Protein AF-A0A1J5QE28-F1 (afdb_monomer_lite)

Structure (mmCIF, N/CA/C/O backbone):
data_AF-A0A1J5QE28-F1
#
_entry.id   AF-A0A1J5QE28-F1
#
loop_
_atom_site.group_PDB
_atom_site.id
_atom_site.type_symbol
_atom_site.label_atom_id
_atom_site.label_alt_id
_atom_site.label_comp_id
_atom_site.label_asym_id
_atom_site.label_entity_id
_atom_site.label_seq_id
_atom_site.pdbx_PDB_ins_code
_atom_site.Cartn_x
_atom_site.Cartn_y
_atom_site.Cartn_z
_atom_site.occupancy
_atom_site.B_iso_or_equiv
_atom_site.auth_seq_id
_atom_site.auth_comp_id
_atom_site.auth_asym_id
_atom_site.auth_atom_id
_atom_site.pdbx_PDB_model_num
ATOM 1 N N . MET A 1 1 ? -12.361 -12.395 11.274 1.00 76.38 1 MET A N 1
ATOM 2 C CA . MET A 1 1 ? -11.546 -11.558 10.358 1.00 76.38 1 MET A CA 1
ATOM 3 C C . MET A 1 1 ? -11.907 -10.138 10.711 1.00 76.38 1 MET A C 1
ATOM 5 O O . MET A 1 1 ? -13.099 -9.883 10.802 1.00 76.38 1 MET A O 1
ATOM 9 N N . ASP A 1 2 ? -10.922 -9.283 10.979 1.00 89.25 2 ASP A N 1
ATOM 10 C CA . ASP A 1 2 ? -11.117 -7.944 11.567 1.00 89.25 2 ASP A CA 1
ATOM 11 C C . ASP A 1 2 ? -11.783 -7.942 12.966 1.00 89.25 2 ASP A C 1
ATOM 13 O O . ASP A 1 2 ? -12.291 -6.922 13.428 1.00 89.25 2 ASP A O 1
ATOM 17 N N . ASP A 1 3 ? -11.771 -9.083 13.671 1.00 90.56 3 ASP A N 1
ATOM 18 C CA . ASP A 1 3 ? -12.396 -9.231 14.999 1.00 90.56 3 ASP A CA 1
ATOM 19 C C . ASP A 1 3 ? -11.638 -8.426 16.080 1.00 90.56 3 ASP A C 1
ATOM 21 O O . ASP A 1 3 ? -12.130 -8.214 17.187 1.00 90.56 3 ASP A O 1
ATOM 25 N N . ASP A 1 4 ? -10.425 -7.956 15.768 1.00 90.94 4 ASP A N 1
ATOM 26 C CA . ASP A 1 4 ? -9.663 -7.024 16.598 1.00 90.94 4 ASP A CA 1
ATOM 27 C C . ASP A 1 4 ? -10.322 -5.639 16.690 1.00 90.94 4 ASP A C 1
ATOM 29 O O . ASP A 1 4 ? -10.039 -4.900 17.636 1.00 90.94 4 ASP A O 1
ATOM 33 N N . LEU A 1 5 ? -11.227 -5.303 15.761 1.00 93.94 5 LEU A N 1
ATOM 34 C CA . LEU A 1 5 ? -11.987 -4.052 15.763 1.00 93.94 5 LEU A CA 1
ATOM 35 C C . LEU A 1 5 ? -13.166 -4.066 16.750 1.00 93.94 5 LEU A C 1
ATOM 37 O O . LEU A 1 5 ? -13.524 -3.012 17.274 1.00 93.94 5 LEU A O 1
ATOM 41 N N . ASP A 1 6 ? -13.757 -5.230 17.032 1.00 94.44 6 ASP A N 1
ATOM 42 C CA . ASP A 1 6 ? -14.942 -5.378 17.893 1.00 94.44 6 ASP A CA 1
ATOM 43 C C . ASP A 1 6 ? -14.787 -4.803 19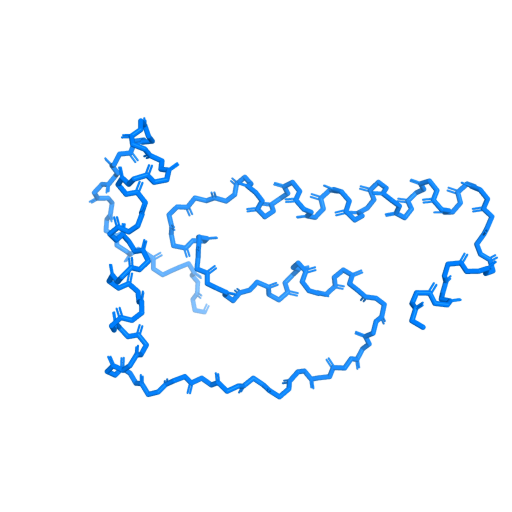.316 1.00 94.44 6 ASP A C 1
ATOM 45 O O . ASP A 1 6 ? -15.714 -4.144 19.798 1.00 94.44 6 ASP A O 1
ATOM 49 N N . PRO A 1 7 ? -13.655 -5.003 20.024 1.00 95.94 7 PRO A N 1
ATOM 50 C CA . PRO A 1 7 ? -13.469 -4.429 21.354 1.00 95.94 7 PRO A CA 1
ATOM 51 C C . PRO A 1 7 ? -13.073 -2.943 21.335 1.00 95.94 7 PRO A C 1
ATOM 53 O O . PRO A 1 7 ? -13.003 -2.333 22.404 1.00 95.94 7 PRO A O 1
ATOM 56 N N . MET A 1 8 ? -12.787 -2.348 20.170 1.00 97.31 8 MET A N 1
ATOM 57 C CA . MET A 1 8 ? -12.302 -0.971 20.085 1.00 97.31 8 MET A CA 1
ATOM 58 C C . MET A 1 8 ? -13.417 0.042 20.362 1.00 97.31 8 MET A C 1
ATOM 60 O O . MET A 1 8 ? -14.510 0.011 19.795 1.00 97.31 8 MET A O 1
ATOM 64 N N . SER A 1 9 ? -13.112 1.044 21.180 1.00 98.19 9 SER A N 1
ATOM 65 C CA . SER A 1 9 ? -13.948 2.231 21.303 1.00 98.19 9 SER A CA 1
ATOM 66 C C . SER A 1 9 ? -14.012 3.001 19.980 1.00 98.19 9 SER A C 1
ATOM 68 O O . SER A 1 9 ? -13.140 2.918 19.114 1.00 98.19 9 SER A O 1
ATOM 70 N N . ARG A 1 10 ? -15.005 3.886 19.851 1.00 98.12 10 ARG A N 1
ATOM 71 C CA . ARG A 1 10 ? -15.098 4.809 18.707 1.00 98.12 10 ARG A CA 1
ATOM 72 C C . ARG A 1 10 ? -13.818 5.631 18.492 1.00 98.12 10 ARG A C 1
ATOM 74 O O . ARG A 1 10 ? -13.488 5.960 17.354 1.00 98.12 10 ARG A O 1
ATOM 81 N N . GLY A 1 11 ? -13.136 6.009 19.576 1.00 98.50 11 GLY A N 1
ATOM 82 C CA . GLY A 1 11 ? -11.879 6.755 19.508 1.00 98.50 11 GLY A CA 1
ATOM 83 C C . GLY A 1 11 ? -10.749 5.917 18.914 1.00 98.50 11 GLY A C 1
ATOM 84 O O . GLY A 1 11 ? -10.036 6.395 18.032 1.00 98.50 11 GLY A O 1
ATOM 85 N N . GLU A 1 12 ? -10.642 4.662 19.348 1.00 97.94 12 GLU A N 1
ATOM 86 C CA . GLU A 1 12 ? -9.660 3.693 18.852 1.00 97.94 12 GLU A CA 1
ATOM 87 C C . GLU A 1 12 ? -9.921 3.333 17.389 1.00 97.94 12 GLU A C 1
ATOM 89 O O . GLU A 1 12 ? -9.008 3.448 16.579 1.00 97.94 12 GLU A O 1
ATOM 94 N N . LEU A 1 13 ? -11.174 3.072 17.004 1.00 98.06 13 LEU A N 1
ATOM 95 C CA . LEU A 1 13 ? -11.551 2.843 15.602 1.00 98.06 13 LEU A CA 1
ATOM 96 C C . LEU A 1 13 ? -11.171 4.024 14.701 1.00 98.06 13 LEU A C 1
ATOM 98 O O . LEU A 1 13 ? -10.659 3.847 13.595 1.00 98.06 13 LEU A O 1
ATOM 102 N N . LEU A 1 14 ? -11.396 5.259 15.160 1.00 98.38 14 LEU A N 1
ATOM 103 C CA . LEU A 1 14 ? -11.020 6.445 14.391 1.00 98.38 14 LEU A CA 1
ATOM 104 C C . LEU A 1 14 ? -9.498 6.565 14.236 1.00 98.38 14 LEU A C 1
ATOM 106 O O . LEU A 1 14 ? -9.021 6.957 13.166 1.00 98.38 14 LEU A O 1
ATOM 110 N N . ALA A 1 15 ? -8.746 6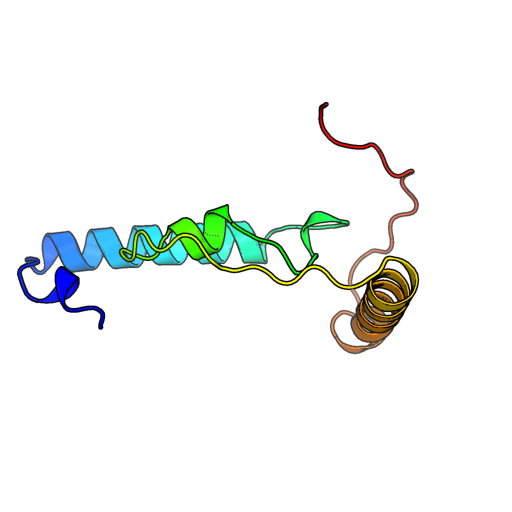.281 15.299 1.00 97.81 15 ALA A N 1
ATOM 111 C CA . ALA A 1 15 ? -7.289 6.280 15.263 1.00 97.81 15 ALA A CA 1
ATOM 112 C C . ALA A 1 15 ? -6.765 5.191 14.316 1.00 97.81 15 ALA A C 1
ATOM 114 O O . ALA A 1 15 ? -5.906 5.470 13.477 1.00 97.81 15 ALA A O 1
ATOM 115 N N . GLU A 1 16 ? -7.355 4.003 14.375 1.00 96.56 16 GLU A N 1
ATOM 116 C CA . GLU A 1 16 ? -6.969 2.854 13.569 1.00 96.56 16 GLU A CA 1
ATOM 117 C C . GLU A 1 16 ? -7.236 3.089 12.078 1.00 96.56 16 GLU A C 1
ATOM 119 O O . GLU A 1 16 ? -6.330 2.992 11.250 1.00 96.56 16 GLU A O 1
ATOM 124 N N . VAL A 1 17 ? -8.422 3.585 11.717 1.00 96.75 17 VAL A N 1
ATOM 125 C CA . VAL A 1 17 ? -8.732 3.967 10.327 1.00 96.75 17 VAL A CA 1
ATOM 126 C C . VAL A 1 17 ? -7.769 5.036 9.801 1.00 96.75 17 VAL A C 1
ATOM 128 O O . VAL A 1 17 ? -7.376 5.007 8.630 1.00 96.75 17 VAL A O 1
ATOM 131 N N . LYS A 1 18 ? -7.370 6.005 10.636 1.00 97.94 18 LYS A N 1
ATOM 132 C CA . LYS A 1 18 ? -6.377 7.015 10.240 1.00 97.94 18 LYS A CA 1
ATOM 133 C C . LYS A 1 18 ? -5.011 6.382 9.983 1.00 97.94 18 LYS A C 1
ATOM 135 O O . LYS A 1 18 ? -4.391 6.737 8.979 1.00 97.94 18 LYS A O 1
ATOM 140 N N . ARG A 1 19 ? -4.574 5.453 10.839 1.00 96.44 19 ARG A N 1
ATOM 141 C CA . ARG A 1 19 ? -3.318 4.703 10.697 1.00 96.44 19 ARG A CA 1
ATOM 142 C C . ARG A 1 19 ? -3.298 3.895 9.399 1.00 96.44 19 ARG A C 1
ATOM 144 O O . ARG A 1 19 ? -2.378 4.059 8.600 1.00 96.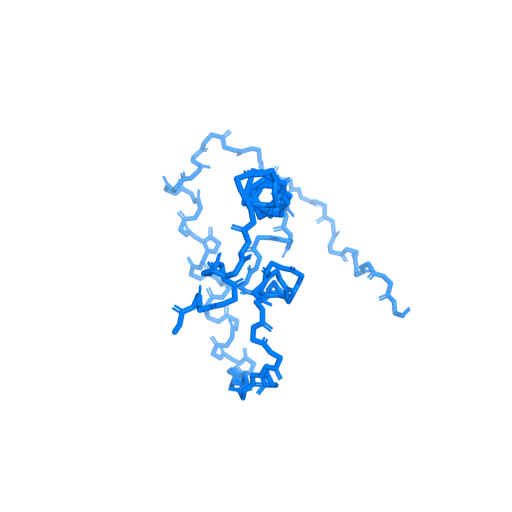44 19 ARG A O 1
ATOM 151 N N . LEU A 1 20 ? -4.347 3.117 9.132 1.00 96.31 20 LEU A N 1
ATOM 152 C CA . LEU A 1 20 ? -4.486 2.326 7.903 1.00 96.31 20 LEU A CA 1
ATOM 153 C C . LEU A 1 20 ? -4.463 3.215 6.651 1.00 96.31 20 LEU A C 1
ATOM 155 O O . LEU A 1 20 ? -3.702 2.976 5.713 1.00 96.31 20 LEU A O 1
ATOM 159 N N . ARG A 1 21 ? -5.228 4.315 6.650 1.00 97.50 21 ARG A N 1
ATOM 160 C CA . ARG A 1 21 ? -5.235 5.274 5.530 1.00 97.50 21 ARG A CA 1
ATOM 161 C C . ARG A 1 21 ? -3.894 5.974 5.334 1.00 97.50 21 ARG A C 1
ATOM 163 O O . ARG A 1 21 ? -3.586 6.355 4.209 1.00 97.50 21 ARG A O 1
ATOM 170 N N . ALA A 1 22 ? -3.123 6.199 6.394 1.00 97.25 22 ALA A N 1
ATOM 171 C CA . ALA A 1 22 ? -1.782 6.761 6.272 1.00 97.25 22 ALA A CA 1
ATOM 172 C C . ALA A 1 22 ? -0.855 5.800 5.519 1.00 97.25 22 ALA A C 1
ATOM 174 O O . ALA A 1 22 ? -0.189 6.227 4.581 1.00 97.25 22 ALA A O 1
ATOM 175 N N . GLY A 1 23 ? -0.888 4.507 5.847 1.00 95.12 23 GLY A N 1
ATOM 176 C CA . GLY A 1 23 ? -0.104 3.502 5.132 1.00 95.12 23 GLY A CA 1
ATOM 177 C C . GLY A 1 23 ? -0.530 3.311 3.671 1.00 95.12 23 GLY A C 1
ATOM 178 O O . GLY A 1 23 ? 0.324 3.246 2.792 1.00 95.12 23 GLY A O 1
ATOM 179 N N . ILE A 1 24 ? -1.837 3.340 3.379 1.00 95.31 24 ILE A N 1
ATOM 180 C CA . ILE A 1 24 ? -2.341 3.318 1.992 1.00 95.31 24 ILE A CA 1
ATOM 181 C C . ILE A 1 24 ? -1.826 4.524 1.197 1.00 95.31 24 ILE A C 1
ATOM 183 O O . ILE A 1 24 ? -1.399 4.368 0.057 1.00 95.31 24 ILE A O 1
ATOM 187 N N . ARG A 1 25 ? -1.850 5.731 1.780 1.00 96.38 25 ARG A N 1
ATOM 188 C CA . ARG A 1 25 ? -1.319 6.934 1.116 1.00 96.38 25 ARG A CA 1
ATOM 189 C C . ARG A 1 25 ? 0.183 6.834 0.890 1.00 96.38 25 ARG A C 1
ATOM 191 O O . ARG A 1 25 ? 0.626 7.132 -0.207 1.00 96.38 25 ARG A O 1
ATOM 198 N N . ALA A 1 26 ? 0.933 6.360 1.885 1.00 94.31 26 ALA A N 1
ATOM 199 C CA . ALA A 1 26 ? 2.371 6.158 1.755 1.00 94.31 26 ALA A CA 1
ATOM 200 C C . ALA A 1 26 ? 2.713 5.214 0.593 1.00 94.31 26 ALA A C 1
ATOM 202 O O . ALA A 1 26 ? 3.629 5.510 -0.162 1.00 94.31 26 ALA A O 1
ATOM 203 N N . HIS A 1 27 ? 1.952 4.128 0.411 1.00 92.62 27 HIS A N 1
ATOM 204 C CA . HIS A 1 27 ? 2.130 3.234 -0.734 1.00 92.62 27 HIS A CA 1
ATOM 205 C C . HIS A 1 27 ? 1.671 3.860 -2.062 1.00 92.62 27 HIS A C 1
ATOM 207 O O . HIS A 1 27 ? 2.371 3.755 -3.056 1.00 92.62 27 HIS A O 1
ATOM 213 N N . ARG A 1 28 ? 0.520 4.544 -2.096 1.00 91.88 28 ARG A N 1
ATOM 214 C CA . ARG A 1 28 ? 0.022 5.229 -3.305 1.00 91.88 28 ARG A CA 1
ATOM 215 C C . ARG A 1 28 ? 1.012 6.274 -3.826 1.00 91.88 28 ARG A C 1
ATOM 217 O O . ARG A 1 28 ? 1.098 6.481 -5.031 1.00 91.88 28 ARG A O 1
ATOM 224 N N . ASP A 1 29 ? 1.702 6.950 -2.914 1.00 92.94 29 ASP A N 1
ATOM 225 C CA . ASP A 1 29 ? 2.604 8.056 -3.227 1.00 92.94 29 ASP A CA 1
ATOM 226 C C . ASP A 1 29 ? 4.039 7.573 -3.552 1.00 92.94 29 ASP A C 1
ATOM 228 O O . ASP A 1 29 ? 4.940 8.400 -3.701 1.00 92.94 29 ASP A O 1
ATOM 232 N N . THR A 1 30 ? 4.278 6.255 -3.678 1.00 91.19 30 THR A N 1
ATOM 233 C CA . THR A 1 30 ? 5.569 5.717 -4.138 1.00 91.19 30 THR A CA 1
ATOM 234 C C . THR A 1 30 ? 5.798 5.955 -5.632 1.00 91.19 30 THR A C 1
ATOM 236 O O . THR A 1 30 ? 4.877 6.212 -6.407 1.00 91.19 30 THR A O 1
ATOM 239 N N . THR A 1 31 ? 7.062 5.894 -6.059 1.00 89.81 31 THR A N 1
ATOM 240 C CA . THR A 1 31 ? 7.467 6.133 -7.453 1.00 89.81 31 THR A CA 1
ATOM 241 C C . THR A 1 31 ? 8.602 5.195 -7.868 1.00 89.81 31 THR A C 1
ATOM 243 O O . THR A 1 31 ? 9.244 4.561 -7.030 1.00 89.81 31 THR A O 1
ATOM 246 N N . GLY A 1 32 ? 8.862 5.092 -9.174 1.00 87.44 32 GLY A N 1
ATOM 247 C CA . GLY A 1 32 ? 9.975 4.299 -9.698 1.00 87.44 32 GLY A CA 1
ATOM 248 C C . GLY A 1 32 ? 9.846 2.809 -9.372 1.00 87.44 32 GLY A C 1
ATOM 249 O O . GLY A 1 32 ? 8.799 2.203 -9.595 1.00 87.44 32 GLY A O 1
ATOM 250 N N . HIS A 1 33 ? 10.915 2.211 -8.846 1.00 84.62 33 HIS A N 1
ATOM 251 C CA . HIS A 1 33 ? 10.949 0.784 -8.503 1.00 84.62 33 HIS A CA 1
ATOM 252 C C . HIS A 1 33 ? 10.078 0.424 -7.293 1.00 84.62 33 HIS A C 1
ATOM 254 O O . HIS A 1 33 ? 9.686 -0.733 -7.152 1.00 84.62 33 HIS A O 1
ATOM 260 N N . GLU A 1 34 ? 9.680 1.414 -6.493 1.00 85.06 34 GLU A N 1
ATOM 261 C CA . GLU A 1 34 ? 8.732 1.249 -5.386 1.00 85.06 34 GLU A CA 1
ATOM 262 C C . GLU A 1 34 ? 7.273 1.092 -5.864 1.00 85.06 34 GLU A C 1
ATOM 264 O O . GLU A 1 34 ? 6.353 1.068 -5.052 1.00 85.06 34 GLU A O 1
ATOM 269 N N . LEU A 1 35 ? 7.043 0.986 -7.178 1.00 84.19 35 LEU A N 1
ATOM 270 C CA . LEU A 1 35 ? 5.775 0.553 -7.783 1.00 84.19 35 LEU A CA 1
ATOM 271 C C . LEU A 1 35 ? 5.689 -0.981 -7.962 1.00 84.19 35 LEU A C 1
ATOM 273 O O . LEU A 1 35 ? 4.780 -1.482 -8.621 1.00 84.19 35 LEU A O 1
ATOM 277 N N . CYS A 1 36 ? 6.666 -1.741 -7.454 1.00 84.94 36 CYS A N 1
ATOM 278 C CA . CYS A 1 36 ? 6.720 -3.201 -7.578 1.00 84.94 36 CYS A CA 1
ATOM 279 C C . CYS A 1 36 ? 5.584 -3.909 -6.800 1.00 84.94 36 CYS A C 1
ATOM 281 O O . CYS A 1 36 ? 4.746 -3.290 -6.166 1.00 84.94 36 CYS A O 1
ATOM 283 N N . TRP A 1 37 ? 5.504 -5.239 -6.849 1.00 82.75 37 TRP A N 1
ATOM 284 C CA . TRP A 1 37 ? 4.405 -5.986 -6.215 1.00 82.75 37 TRP A CA 1
ATOM 285 C C . TRP A 1 37 ? 4.620 -6.280 -4.721 1.00 82.75 37 TRP A C 1
ATOM 287 O O . TRP A 1 37 ? 3.669 -6.644 -4.031 1.00 82.75 37 TRP A O 1
ATOM 297 N N . HIS A 1 38 ? 5.851 -6.175 -4.208 1.00 86.81 38 HIS A N 1
ATOM 298 C CA . HIS A 1 38 ? 6.201 -6.635 -2.862 1.00 86.81 38 HIS A CA 1
ATOM 299 C C . HIS A 1 38 ? 6.280 -5.479 -1.850 1.00 86.81 38 HIS A C 1
ATOM 301 O O . HIS A 1 38 ? 7.306 -4.809 -1.747 1.00 86.81 38 HIS A O 1
ATOM 307 N N . HIS A 1 39 ? 5.211 -5.283 -1.064 1.00 87.25 39 HIS A N 1
ATOM 308 C CA . HIS A 1 39 ? 5.073 -4.181 -0.097 1.00 87.25 39 HIS A CA 1
ATOM 309 C C . HIS A 1 39 ? 4.795 -4.665 1.337 1.00 87.25 39 HIS A C 1
ATOM 311 O O . HIS A 1 39 ? 3.696 -4.466 1.865 1.00 87.25 39 HIS A O 1
ATOM 317 N N . PRO A 1 40 ? 5.794 -5.251 2.023 1.00 86.94 40 PRO A N 1
ATOM 318 C CA . PRO A 1 40 ? 5.613 -5.814 3.361 1.00 86.94 40 PRO A CA 1
ATOM 319 C C . PRO A 1 40 ? 5.171 -4.777 4.403 1.00 86.94 40 PRO A C 1
ATOM 321 O O . PRO A 1 40 ? 4.428 -5.117 5.317 1.00 86.94 40 PRO A O 1
ATOM 324 N N . ALA A 1 41 ? 5.562 -3.506 4.256 1.00 88.00 41 ALA A N 1
ATOM 325 C CA . ALA A 1 41 ? 5.120 -2.434 5.149 1.00 88.00 41 ALA A CA 1
ATOM 326 C C . ALA A 1 41 ? 3.611 -2.148 5.042 1.00 88.00 41 ALA A C 1
ATOM 328 O O . ALA A 1 41 ? 2.978 -1.846 6.051 1.00 88.00 41 ALA A O 1
ATOM 329 N N . LEU A 1 42 ? 3.028 -2.267 3.841 1.00 90.25 42 LEU A N 1
ATOM 330 C CA . LEU A 1 42 ? 1.588 -2.103 3.630 1.00 90.25 42 LEU A CA 1
ATOM 331 C C . LEU A 1 42 ? 0.818 -3.291 4.212 1.00 90.25 42 LEU A C 1
ATOM 333 O O . LEU A 1 42 ? -0.158 -3.099 4.929 1.00 90.25 42 LEU A O 1
ATOM 337 N N . TRP A 1 43 ? 1.274 -4.516 3.944 1.00 87.12 43 TRP A N 1
ATOM 338 C CA . TRP A 1 43 ? 0.636 -5.727 4.471 1.00 87.12 43 TRP A CA 1
ATOM 339 C C . TRP A 1 43 ? 0.775 -5.839 5.989 1.00 87.12 43 TRP A C 1
ATOM 341 O O . TRP A 1 43 ? -0.150 -6.279 6.660 1.00 87.12 43 TRP A O 1
ATOM 351 N N . GLY A 1 44 ? 1.891 -5.366 6.550 1.00 88.81 44 GLY A N 1
ATOM 352 C CA . GLY A 1 44 ? 2.134 -5.326 7.993 1.00 88.81 44 GLY A CA 1
ATOM 353 C C . GLY A 1 44 ? 1.215 -4.377 8.768 1.00 88.81 44 GLY A C 1
ATOM 354 O O . GLY A 1 44 ? 1.247 -4.378 10.001 1.00 88.81 44 GLY A O 1
ATOM 355 N N . LEU A 1 45 ? 0.395 -3.579 8.076 1.00 91.50 45 LEU A N 1
ATOM 356 C CA . LEU A 1 45 ? -0.682 -2.820 8.706 1.00 91.50 45 LEU A CA 1
ATOM 357 C C . LEU A 1 45 ? -1.806 -3.723 9.212 1.00 91.50 45 LEU A C 1
ATOM 359 O O . LEU A 1 45 ? -2.519 -3.294 10.115 1.00 91.50 45 LEU A O 1
ATOM 363 N N . LEU A 1 46 ? -1.950 -4.925 8.653 1.00 89.69 46 LEU A N 1
ATOM 364 C CA . LEU A 1 46 ? -2.951 -5.891 9.071 1.00 89.69 46 LEU A CA 1
ATOM 365 C C . LEU A 1 46 ? -2.626 -6.470 10.467 1.00 89.69 46 LEU A C 1
ATOM 367 O O . LEU A 1 46 ? -1.446 -6.605 10.838 1.00 89.69 46 LEU A O 1
ATOM 371 N N . PRO A 1 47 ? -3.656 -6.785 11.271 1.00 86.75 47 PRO A N 1
ATOM 372 C CA . PRO A 1 47 ? -3.478 -7.333 12.613 1.00 86.75 47 PRO A CA 1
ATOM 373 C C . PRO A 1 47 ? -2.902 -8.754 12.582 1.00 86.75 47 PRO A C 1
ATOM 375 O O . PRO A 1 47 ? -2.167 -9.139 13.497 1.00 86.75 47 PRO A O 1
ATOM 378 N N . GLU A 1 48 ? -3.159 -9.521 11.519 1.00 83.44 48 GLU A N 1
ATOM 379 C CA . GLU A 1 48 ? -2.679 -10.887 11.374 1.00 83.44 48 GLU A CA 1
ATOM 380 C C . GLU A 1 48 ? -1.147 -10.945 11.330 1.00 83.44 48 GLU A C 1
ATOM 382 O O . GLU A 1 48 ? -0.486 -10.450 10.417 1.00 83.44 48 GLU A O 1
ATOM 387 N N . LYS A 1 49 ? -0.553 -11.631 12.309 1.00 72.88 49 LYS A N 1
ATOM 388 C CA . LYS A 1 49 ? 0.887 -11.931 12.339 1.00 72.88 49 LYS A CA 1
ATOM 389 C C . LYS A 1 49 ? 1.176 -13.270 11.670 1.00 72.88 49 LYS A C 1
ATOM 391 O O . LYS A 1 49 ? 1.794 -14.154 12.258 1.00 72.88 49 LYS A O 1
ATOM 396 N N . VAL A 1 50 ? 0.691 -13.430 10.442 1.00 72.12 50 VAL A N 1
ATOM 397 C CA . VAL A 1 50 ? 0.964 -14.621 9.634 1.00 72.12 50 VAL A CA 1
ATOM 398 C C . VAL A 1 50 ? 2.242 -14.384 8.845 1.00 72.12 50 VAL A C 1
ATOM 400 O O . VAL A 1 50 ? 2.355 -13.389 8.138 1.00 72.12 50 VAL A O 1
ATOM 403 N N . ALA A 1 51 ? 3.202 -15.305 8.950 1.00 71.25 51 ALA A N 1
ATOM 404 C CA . ALA A 1 51 ? 4.332 -15.341 8.031 1.00 71.25 51 ALA A CA 1
ATOM 405 C C . ALA A 1 51 ? 3.799 -15.763 6.650 1.00 71.25 51 ALA A C 1
ATOM 407 O O . ALA A 1 51 ? 3.373 -16.914 6.499 1.00 71.25 51 ALA A O 1
ATOM 408 N N . PRO A 1 52 ? 3.754 -14.864 5.650 1.00 73.31 52 PRO A N 1
ATOM 409 C CA . PRO A 1 52 ? 3.216 -15.230 4.354 1.00 73.31 52 PRO A CA 1
ATOM 410 C C . PRO A 1 52 ? 4.127 -16.282 3.719 1.00 73.31 52 PRO A C 1
ATOM 412 O O . PRO A 1 52 ? 5.345 -16.116 3.652 1.00 73.31 52 PRO A O 1
ATOM 415 N N . THR A 1 53 ? 3.537 -17.369 3.223 1.00 83.00 53 THR A N 1
ATOM 416 C CA . THR A 1 53 ? 4.264 -18.291 2.343 1.00 83.00 53 THR A CA 1
ATOM 417 C C . THR A 1 53 ? 4.330 -17.644 0.963 1.00 83.00 53 THR A C 1
ATOM 419 O O . THR A 1 53 ? 3.450 -17.843 0.128 1.00 83.00 53 THR A O 1
ATOM 422 N N . ILE A 1 54 ? 5.331 -16.789 0.752 1.00 83.88 54 ILE A N 1
ATOM 423 C CA . ILE A 1 54 ? 5.517 -16.078 -0.515 1.00 83.88 54 ILE A CA 1
ATOM 424 C C . ILE A 1 54 ? 6.180 -17.025 -1.514 1.00 83.88 54 ILE A C 1
ATOM 426 O O . ILE A 1 54 ? 7.295 -17.498 -1.295 1.00 83.88 54 ILE A O 1
ATOM 430 N N . ALA A 1 55 ? 5.509 -17.270 -2.637 1.00 89.94 55 ALA A N 1
ATOM 431 C CA . ALA A 1 55 ? 6.123 -17.896 -3.798 1.00 89.94 55 ALA A CA 1
ATOM 432 C C . ALA A 1 55 ? 6.779 -16.810 -4.659 1.00 89.94 55 ALA A C 1
ATOM 434 O O . ALA A 1 55 ? 6.096 -15.937 -5.194 1.00 89.94 55 ALA A O 1
ATOM 435 N N . VAL A 1 56 ? 8.102 -16.867 -4.798 1.00 91.38 56 VAL A N 1
ATOM 436 C CA . VAL A 1 56 ? 8.848 -15.983 -5.700 1.00 91.38 56 VAL A CA 1
ATOM 437 C C . VAL A 1 56 ? 9.006 -16.699 -7.046 1.00 91.38 56 VAL A C 1
ATOM 439 O O . VAL A 1 56 ? 9.545 -17.808 -7.067 1.00 91.38 56 VAL A O 1
ATOM 442 N N . PRO A 1 57 ? 8.530 -16.124 -8.169 1.00 92.75 57 PRO A N 1
ATOM 443 C CA . PRO A 1 57 ? 8.722 -16.717 -9.489 1.00 92.75 57 PRO A CA 1
ATOM 444 C C . PRO A 1 57 ? 10.204 -16.924 -9.816 1.00 92.75 57 PRO A C 1
ATOM 446 O O . PRO A 1 57 ? 11.067 -16.190 -9.334 1.00 92.75 57 PRO A O 1
ATOM 449 N N . THR A 1 58 ? 10.504 -17.882 -10.696 1.00 96.75 58 THR A N 1
ATOM 450 C CA . THR A 1 58 ? 11.844 -17.983 -11.286 1.00 96.75 58 THR A CA 1
ATOM 451 C C . THR A 1 58 ? 12.199 -16.682 -12.000 1.00 96.75 58 THR A C 1
ATOM 453 O O . THR A 1 58 ? 11.321 -15.952 -12.461 1.00 96.75 58 THR A O 1
ATOM 456 N N . TRP A 1 59 ? 13.494 -16.392 -12.106 1.00 94.75 59 TRP A N 1
ATOM 457 C CA . TRP A 1 59 ? 13.984 -15.130 -12.660 1.00 94.75 59 TRP A CA 1
ATOM 458 C C . TRP A 1 59 ? 13.378 -14.784 -14.029 1.00 94.75 59 TRP A C 1
ATOM 460 O O . TRP A 1 59 ? 12.896 -13.673 -14.236 1.00 94.75 59 TRP A O 1
ATOM 470 N N . ASP A 1 60 ? 13.337 -15.746 -14.953 1.00 97.25 60 ASP A N 1
ATOM 471 C CA . ASP A 1 60 ? 12.768 -15.568 -16.292 1.00 97.25 60 ASP A CA 1
ATOM 472 C C . ASP A 1 60 ? 11.284 -15.168 -16.248 1.00 97.25 60 ASP A C 1
ATOM 474 O O . ASP A 1 60 ? 10.856 -14.276 -16.983 1.00 97.25 60 ASP A O 1
ATOM 478 N N . ARG A 1 61 ? 10.504 -15.782 -15.351 1.00 96.62 61 ARG A N 1
ATOM 479 C CA . ARG A 1 61 ? 9.076 -15.489 -15.176 1.00 96.62 61 ARG A CA 1
ATOM 480 C C . ARG A 1 61 ? 8.842 -14.176 -14.455 1.00 96.62 61 ARG A C 1
ATOM 482 O O . ARG A 1 61 ? 7.954 -13.423 -14.848 1.00 96.62 61 ARG A O 1
ATOM 489 N N . PHE A 1 62 ? 9.666 -13.874 -13.461 1.00 93.62 62 PHE A N 1
ATOM 490 C CA . PHE A 1 62 ? 9.641 -12.597 -12.764 1.00 93.62 62 PHE A CA 1
ATOM 491 C C . PHE A 1 62 ? 9.876 -11.437 -13.739 1.00 93.62 62 PHE A C 1
ATOM 493 O O . PHE A 1 62 ? 9.065 -10.514 -13.813 1.00 93.62 62 PHE A O 1
ATOM 500 N N . MET A 1 63 ? 10.923 -11.524 -14.566 1.00 94.00 63 MET A N 1
ATOM 501 C CA . MET A 1 63 ? 11.267 -10.471 -15.522 1.00 94.00 63 MET A CA 1
ATOM 502 C C . MET A 1 63 ? 10.202 -10.279 -16.609 1.00 94.00 63 MET A C 1
ATOM 504 O O . MET A 1 63 ? 9.921 -9.140 -16.982 1.00 94.00 63 MET A O 1
ATOM 508 N N . GLN A 1 64 ? 9.552 -11.355 -17.076 1.00 95.62 64 GLN A N 1
ATOM 509 C CA . GLN A 1 64 ? 8.393 -11.250 -17.978 1.00 95.62 64 GLN A CA 1
ATOM 510 C C . GLN A 1 64 ? 7.264 -10.419 -17.348 1.00 95.62 64 GLN A C 1
ATOM 512 O O . GLN A 1 64 ? 6.704 -9.539 -18.005 1.00 95.62 64 GLN A O 1
ATOM 517 N N . GLY A 1 65 ? 6.970 -10.654 -16.065 1.00 93.19 65 GLY A N 1
ATOM 518 C CA . GLY A 1 65 ? 5.993 -9.877 -15.303 1.00 93.19 65 GLY A CA 1
ATOM 519 C C . GLY A 1 65 ? 6.381 -8.404 -15.163 1.00 93.19 65 GLY A C 1
ATOM 520 O O . GLY A 1 65 ? 5.549 -7.533 -15.407 1.00 93.19 65 GLY A O 1
ATOM 521 N N . CYS A 1 66 ? 7.645 -8.106 -14.845 1.00 91.38 66 CYS A N 1
ATOM 522 C CA . CYS A 1 66 ? 8.138 -6.727 -14.741 1.00 91.38 66 CYS A CA 1
ATOM 523 C C . CYS A 1 66 ? 7.996 -5.952 -16.056 1.00 91.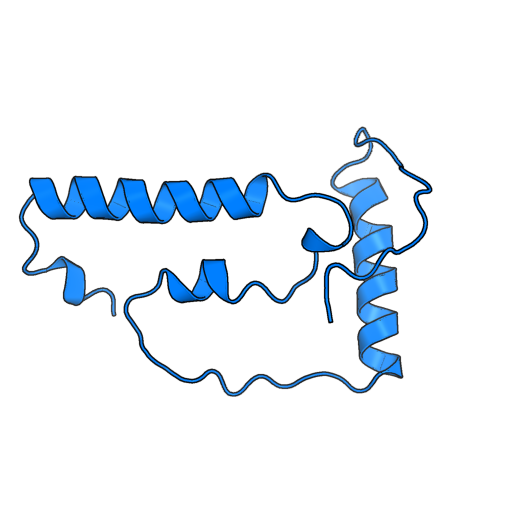38 66 CYS A C 1
ATOM 525 O O . CYS A 1 66 ? 7.549 -4.805 -16.048 1.00 91.38 66 CYS A O 1
ATOM 527 N N . VAL A 1 67 ? 8.332 -6.579 -17.188 1.00 93.56 67 VAL A N 1
ATOM 528 C CA . VAL A 1 67 ? 8.174 -5.966 -18.516 1.00 93.56 67 VAL A CA 1
ATOM 529 C C . VAL A 1 67 ? 6.699 -5.697 -18.821 1.00 93.56 67 VAL A C 1
ATOM 531 O O . VAL A 1 67 ? 6.357 -4.592 -19.245 1.00 93.56 67 VAL A O 1
ATOM 534 N N . ALA A 1 68 ? 5.816 -6.667 -18.561 1.00 94.38 68 ALA A N 1
ATOM 535 C CA . ALA A 1 68 ? 4.378 -6.502 -18.766 1.00 94.38 68 ALA A CA 1
ATOM 536 C C . ALA A 1 68 ? 3.789 -5.389 -17.882 1.00 94.38 68 ALA A C 1
ATOM 538 O O . ALA A 1 68 ? 3.023 -4.553 -18.365 1.00 94.38 68 ALA A O 1
ATOM 539 N N . TYR A 1 69 ? 4.185 -5.334 -16.607 1.00 93.19 69 TYR A N 1
ATOM 540 C CA . TYR A 1 69 ? 3.767 -4.278 -15.690 1.00 93.19 69 TYR A CA 1
ATOM 541 C C . TYR A 1 69 ? 4.227 -2.904 -16.180 1.00 93.19 69 TYR A C 1
ATOM 543 O O . TYR A 1 69 ? 3.401 -2.001 -16.312 1.00 93.19 69 TYR A O 1
ATOM 551 N N . ARG A 1 70 ? 5.508 -2.754 -16.548 1.00 93.31 70 ARG A N 1
ATOM 552 C CA . ARG A 1 70 ? 6.024 -1.496 -17.101 1.00 93.31 70 ARG A CA 1
ATOM 553 C C . ARG A 1 70 ? 5.237 -1.062 -18.336 1.00 93.31 70 ARG A C 1
ATOM 555 O O . ARG A 1 70 ? 4.860 0.103 -18.401 1.00 93.31 70 ARG A O 1
ATOM 562 N N . ALA A 1 71 ? 4.969 -1.961 -19.282 1.00 94.81 71 ALA A N 1
ATOM 563 C CA . ALA A 1 71 ? 4.185 -1.639 -20.477 1.00 94.81 71 ALA A CA 1
ATOM 564 C C . ALA A 1 71 ? 2.755 -1.180 -20.129 1.00 94.81 71 ALA A C 1
ATOM 566 O O . ALA A 1 71 ? 2.223 -0.262 -20.747 1.00 94.81 71 ALA A O 1
ATOM 567 N N . SER A 1 72 ? 2.141 -1.760 -19.092 1.00 95.00 72 SER A N 1
ATOM 568 C CA . SER A 1 72 ? 0.795 -1.366 -18.657 1.00 95.00 72 SER A CA 1
ATOM 569 C C . SER A 1 72 ? 0.709 0.089 -18.170 1.00 95.00 72 SER A C 1
ATOM 571 O O . SER A 1 72 ? -0.343 0.718 -18.308 1.00 95.00 72 SER A O 1
ATOM 573 N N . LEU A 1 73 ? 1.811 0.653 -17.659 1.00 94.12 73 LEU A N 1
ATOM 574 C CA . LEU A 1 73 ? 1.864 2.037 -17.174 1.00 94.12 73 LEU A CA 1
ATOM 575 C C . LEU A 1 73 ? 1.753 3.072 -18.297 1.00 94.12 73 LEU A C 1
ATOM 577 O O . LEU A 1 73 ? 1.314 4.191 -18.034 1.00 94.12 73 LEU A O 1
ATOM 581 N N . ASP A 1 74 ? 2.072 2.705 -19.541 1.00 95.38 74 ASP A N 1
ATOM 582 C CA . ASP A 1 74 ? 1.862 3.599 -20.685 1.00 95.38 74 ASP A CA 1
ATOM 583 C C . ASP A 1 74 ? 0.363 3.860 -20.921 1.00 95.38 74 ASP A C 1
ATOM 585 O O . ASP A 1 74 ? -0.007 4.924 -21.409 1.00 95.38 74 ASP A O 1
ATOM 589 N N . VAL A 1 75 ? -0.503 2.920 -20.518 1.00 96.75 75 VAL A N 1
ATOM 590 C CA . VAL A 1 75 ? -1.968 3.045 -20.597 1.00 96.75 75 VAL A CA 1
ATOM 591 C C . VAL A 1 75 ? -2.565 3.574 -19.293 1.00 96.75 75 VAL A C 1
ATOM 593 O O . VAL A 1 75 ? -3.463 4.410 -19.326 1.00 96.75 75 VAL A O 1
ATOM 596 N N . GLN A 1 76 ? -2.098 3.085 -18.141 1.00 94.81 76 GLN A N 1
ATOM 597 C CA . GLN A 1 76 ? -2.674 3.434 -16.835 1.00 94.81 76 GLN A CA 1
ATOM 598 C C . GLN A 1 76 ? -2.253 4.823 -16.341 1.00 94.81 76 GLN A C 1
ATOM 600 O O . GLN A 1 76 ? -3.006 5.473 -15.621 1.00 94.81 76 GLN A O 1
ATOM 605 N N . ALA A 1 77 ? -1.055 5.275 -16.715 1.00 94.12 77 ALA A N 1
ATOM 606 C CA . ALA A 1 77 ? -0.491 6.554 -16.303 1.00 94.12 77 ALA A CA 1
ATOM 607 C C . ALA A 1 77 ? 0.210 7.241 -17.492 1.00 94.12 77 ALA A C 1
ATOM 609 O O . ALA A 1 77 ? 1.428 7.464 -17.440 1.00 94.12 77 ALA A O 1
ATOM 610 N N . PRO A 1 78 ? -0.524 7.562 -18.579 1.00 96.62 78 PRO A N 1
ATOM 611 C CA . PRO A 1 78 ? 0.052 8.079 -19.824 1.00 96.62 78 PRO A CA 1
ATOM 612 C C . PRO A 1 78 ? 0.787 9.410 -19.625 1.00 96.62 78 PRO A C 1
ATOM 614 O O . PRO A 1 78 ? 1.824 9.630 -20.247 1.00 96.62 78 PRO A O 1
ATOM 617 N N . ASP A 1 79 ? 0.304 10.236 -18.695 1.00 96.38 79 ASP A N 1
ATOM 618 C CA . ASP A 1 79 ? 0.833 11.577 -18.427 1.00 96.38 79 ASP A CA 1
ATOM 619 C C . ASP A 1 79 ? 1.912 11.609 -17.332 1.00 96.38 79 ASP A C 1
ATOM 621 O O . ASP A 1 79 ? 2.481 12.665 -17.051 1.00 96.38 79 ASP A O 1
ATOM 625 N N . ALA A 1 80 ? 2.202 10.477 -16.678 1.00 94.25 80 ALA A N 1
ATOM 626 C CA . ALA A 1 80 ? 3.226 10.454 -15.637 1.00 94.25 80 ALA A CA 1
ATOM 627 C C . ALA A 1 80 ? 4.628 10.699 -16.244 1.00 94.25 80 ALA A C 1
ATOM 629 O O . ALA A 1 80 ? 4.923 10.184 -17.322 1.00 94.25 80 ALA A O 1
ATOM 630 N N . PRO A 1 81 ? 5.532 11.438 -15.578 1.00 93.69 81 PRO A N 1
ATOM 631 C CA . PRO A 1 81 ? 6.888 11.656 -16.080 1.00 93.69 81 PRO A CA 1
ATOM 632 C C . PRO A 1 81 ? 7.658 10.347 -16.275 1.00 93.69 81 PRO A C 1
ATOM 634 O O . PRO A 1 81 ? 7.490 9.389 -15.520 1.00 93.69 81 PRO A O 1
ATOM 637 N N . ARG A 1 82 ? 8.512 10.300 -17.302 1.00 92.81 82 ARG A N 1
ATOM 638 C CA . ARG A 1 82 ? 9.400 9.163 -17.583 1.00 92.81 82 ARG A CA 1
ATOM 639 C C . ARG A 1 82 ? 10.795 9.606 -17.183 1.00 92.81 82 ARG A C 1
ATOM 641 O O . ARG A 1 82 ? 11.337 10.523 -17.795 1.00 92.81 82 ARG A O 1
ATOM 648 N N . THR A 1 83 ? 11.335 9.001 -16.136 1.00 89.75 83 THR A N 1
ATOM 649 C CA . THR A 1 83 ? 12.698 9.268 -15.676 1.00 89.75 83 THR A CA 1
ATOM 650 C C . THR A 1 83 ? 13.642 8.215 -16.249 1.00 89.75 83 THR A C 1
ATOM 652 O O . THR A 1 83 ? 13.236 7.086 -16.528 1.00 89.75 83 THR A O 1
ATOM 655 N N . GLY A 1 84 ? 14.886 8.615 -16.506 1.00 85.12 84 GLY A N 1
ATOM 656 C CA . GLY A 1 84 ? 15.945 7.749 -17.034 1.00 85.12 84 GLY A CA 1
ATOM 657 C C . GLY A 1 84 ? 17.067 7.539 -16.025 1.00 85.12 84 GLY A C 1
ATOM 658 O O . GLY A 1 84 ? 18.198 7.312 -16.435 1.00 85.12 84 GLY A O 1
ATOM 659 N N . ASP A 1 85 ? 16.769 7.706 -14.736 1.00 83.56 85 ASP A N 1
ATOM 660 C CA . ASP A 1 85 ? 17.753 7.550 -13.672 1.00 83.56 85 ASP A CA 1
ATOM 661 C C . ASP A 1 85 ? 18.259 6.105 -13.650 1.00 83.56 85 ASP A C 1
ATOM 663 O O . ASP A 1 85 ? 17.476 5.157 -13.777 1.00 83.56 85 ASP A O 1
ATOM 667 N N . ASP A 1 86 ? 19.569 5.938 -13.482 1.00 80.12 86 ASP A N 1
ATOM 668 C CA . ASP A 1 86 ? 20.149 4.614 -13.302 1.00 80.12 86 ASP A CA 1
ATOM 669 C C . ASP A 1 86 ? 19.581 3.963 -12.037 1.00 80.12 86 ASP A C 1
ATOM 671 O O . ASP A 1 86 ? 19.352 4.620 -11.015 1.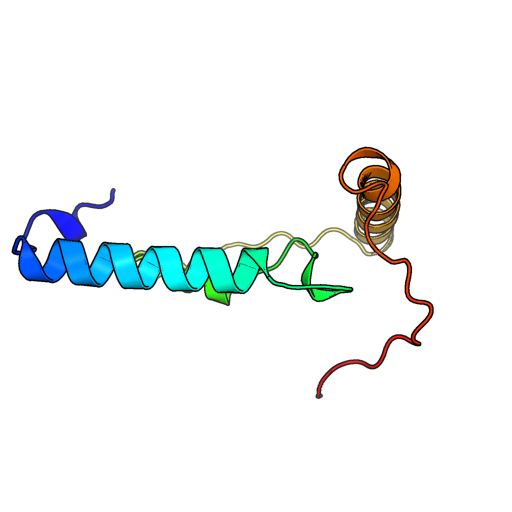00 80.12 86 ASP A O 1
ATOM 675 N N . TYR A 1 87 ? 19.386 2.643 -12.089 1.00 77.75 87 TYR A N 1
ATOM 676 C CA . TYR A 1 87 ? 18.988 1.893 -10.907 1.00 77.75 87 TYR A CA 1
ATOM 677 C C . TYR A 1 87 ? 20.087 1.987 -9.843 1.00 77.75 87 TYR A C 1
ATOM 679 O O . TYR A 1 87 ? 21.130 1.338 -9.943 1.00 77.75 87 TYR A O 1
ATOM 687 N N . ALA A 1 88 ? 19.832 2.780 -8.806 1.00 74.81 88 ALA A N 1
ATOM 688 C CA . ALA A 1 88 ? 20.637 2.818 -7.600 1.00 74.81 88 ALA A CA 1
ATOM 689 C C . ALA A 1 88 ? 19.963 1.922 -6.548 1.00 74.81 88 ALA A C 1
ATOM 691 O O . ALA A 1 88 ? 18.937 2.323 -5.993 1.00 74.81 88 ALA A O 1
ATOM 692 N N . PRO A 1 89 ? 20.484 0.714 -6.261 1.00 64.44 89 PRO A N 1
ATOM 693 C CA . PRO A 1 89 ? 19.946 -0.095 -5.178 1.00 64.44 89 PRO A CA 1
ATOM 694 C C . PRO A 1 89 ? 20.074 0.688 -3.868 1.00 64.44 89 PRO A C 1
ATOM 696 O O . PR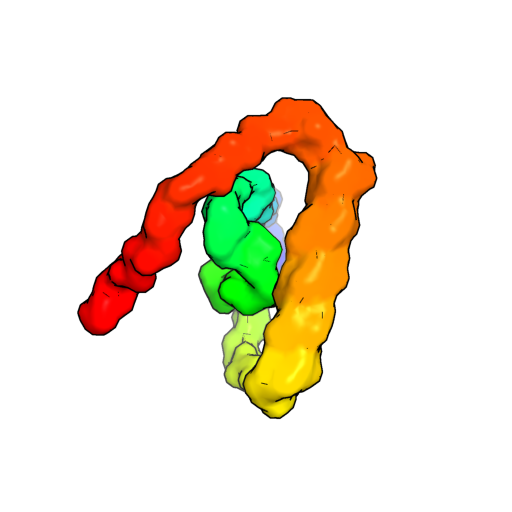O A 1 89 ? 21.172 1.054 -3.444 1.00 64.44 89 PRO A O 1
ATOM 699 N N . SER A 1 90 ? 18.944 0.983 -3.235 1.00 55.94 90 SER A N 1
ATOM 700 C CA . SER A 1 90 ? 18.907 1.656 -1.944 1.00 55.94 90 SER A CA 1
ATOM 701 C C . SER A 1 90 ? 19.345 0.685 -0.845 1.00 55.94 90 SER A C 1
ATOM 703 O O . SER A 1 90 ? 18.521 -0.070 -0.344 1.00 55.94 90 SER A O 1
ATOM 705 N N . GLY A 1 91 ? 20.630 0.731 -0.479 1.00 51.19 91 GLY A N 1
ATOM 706 C CA . GLY A 1 91 ? 21.185 0.114 0.733 1.00 51.19 91 GLY A CA 1
ATOM 707 C C . GLY A 1 91 ? 21.295 -1.415 0.701 1.00 51.19 91 GLY A C 1
ATOM 708 O O . GLY A 1 91 ? 20.291 -2.122 0.693 1.00 51.19 91 GLY A O 1
ATOM 709 N N . GLY A 1 92 ? 22.534 -1.913 0.722 1.00 38.66 92 GLY A N 1
ATOM 710 C CA . GLY A 1 92 ? 22.846 -3.260 1.215 1.00 38.66 92 GLY A CA 1
ATOM 711 C C . GLY A 1 92 ? 22.932 -3.294 2.735 1.00 38.66 92 GLY A C 1
ATOM 712 O O . GLY A 1 92 ? 23.121 -2.209 3.334 1.00 38.66 92 GLY A O 1
#

pLDDT: mean 89.22, std 10.37, range [38.66, 98.5]

Secondary structure (DSSP, 8-state):
--TTSTT--HHHHHHHHHHHHHHHHHHHT--GGGGSS--HHHHTTSS------PPPPPHHHHHHHHHHHHHHHHHHSTTS------------

Foldseek 3Di:
DCVVCVVDDPVRVVVLVVVLVVLVVVLVPDDDPSVDDDDVVNVVSDPDPDPDPDDDDDPVVVVVVVVVVVVVCCVVPVPDDDDPDPDDPDDD

Organism: NCBI:txid410659

Radius of gyration: 17.52 Å; chains: 1; bounding box: 38×30×42 Å

Sequence (92 aa):
MDDDLDPMSRGELLAEVKRLRAGIRAHRDTTGHELCWHHPALWGLLPEKVAPTIAVPTWDRFMQGCVAYRASLDVQAPDAPRTGDDYAPSGG